Protein AF-A0A7S3I1I7-F1 (afdb_monomer_lite)

Sequence (153 aa):
MEVRGYPSLLFFPMEQGGERPQAYKFSGPRTMEGFEE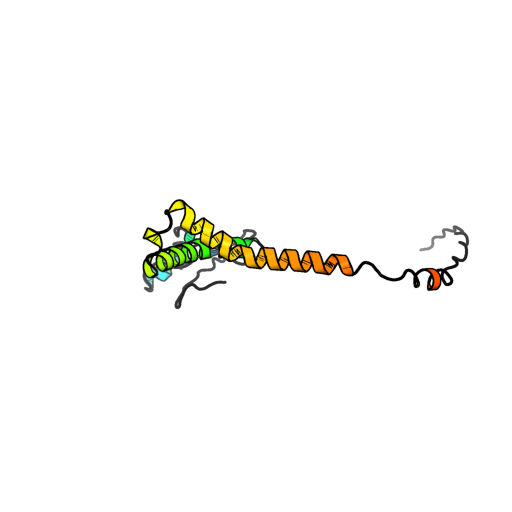FALNDGWKKVGEESQIPVGLQGVEAWARWFAMQKAGVLRDIDNAWRQYGLFNYIPAPYHYWLVLCISCAPFLLIVSLLCCLSDEEDDKPQYSQDAQQQQQRPRSPKKNSVRAEKLD

Structure (mmCIF, N/CA/C/O backbone):
data_AF-A0A7S3I1I7-F1
#
_entry.id   AF-A0A7S3I1I7-F1
#
loop_
_atom_site.group_PDB
_atom_site.id
_atom_site.type_symbol
_atom_site.label_atom_id
_atom_site.label_alt_id
_atom_site.label_comp_id
_atom_site.label_asym_id
_atom_site.label_entity_id
_atom_site.label_seq_id
_atom_site.pdbx_PDB_ins_code
_atom_site.Cartn_x
_atom_site.Cartn_y
_atom_site.Cartn_z
_atom_site.occupancy
_atom_site.B_iso_or_equiv
_atom_site.auth_seq_id
_atom_site.auth_comp_id
_atom_site.auth_asym_id
_atom_site.auth_atom_id
_atom_site.pdbx_PDB_model_num
ATOM 1 N N . MET A 1 1 ? -4.934 9.790 10.591 1.00 52.97 1 MET A N 1
ATOM 2 C CA . MET A 1 1 ? -6.284 9.225 10.802 1.00 52.97 1 MET A CA 1
ATOM 3 C C . MET A 1 1 ? -6.895 9.078 9.418 1.00 52.97 1 MET A C 1
ATOM 5 O O . MET A 1 1 ? -7.222 10.087 8.814 1.00 52.97 1 MET A O 1
ATOM 9 N N . GLU A 1 2 ? -6.869 7.879 8.835 1.00 52.25 2 GLU A N 1
ATOM 10 C CA . GLU A 1 2 ? -7.123 7.702 7.396 1.00 52.25 2 GLU A CA 1
ATOM 11 C C . GLU A 1 2 ? -8.470 7.000 7.162 1.00 52.25 2 GLU A C 1
ATOM 13 O O . GLU A 1 2 ? -8.690 5.875 7.611 1.00 52.25 2 GLU A O 1
ATOM 18 N N . VAL A 1 3 ? -9.395 7.695 6.493 1.00 56.75 3 VAL A N 1
ATOM 19 C CA . VAL A 1 3 ? -10.762 7.241 6.194 1.00 56.75 3 VAL A CA 1
ATOM 20 C C . VAL A 1 3 ? -10.799 6.670 4.772 1.00 56.75 3 VAL A C 1
ATOM 22 O O . VAL A 1 3 ? -10.709 7.409 3.799 1.00 56.75 3 VAL A O 1
ATOM 25 N N . ARG A 1 4 ? -10.947 5.344 4.632 1.00 60.28 4 ARG A N 1
ATOM 26 C CA . ARG A 1 4 ? -10.945 4.622 3.336 1.00 60.28 4 ARG A CA 1
ATOM 27 C C . ARG A 1 4 ? -12.282 4.683 2.580 1.00 60.28 4 ARG A C 1
ATOM 29 O O . ARG A 1 4 ? -12.759 3.669 2.074 1.00 60.28 4 ARG A O 1
ATOM 36 N N . GLY A 1 5 ? -12.897 5.859 2.532 1.00 60.50 5 GLY A N 1
ATOM 37 C CA . GLY A 1 5 ? -14.173 6.092 1.854 1.00 60.50 5 GLY A CA 1
ATOM 38 C C . GLY A 1 5 ? -15.265 6.595 2.791 1.00 60.50 5 GLY A C 1
ATOM 39 O O . GLY A 1 5 ? -15.300 6.272 3.982 1.00 60.50 5 GLY A O 1
ATOM 40 N N . TYR A 1 6 ? -16.158 7.409 2.237 1.00 63.34 6 TYR A N 1
ATOM 41 C CA . TYR A 1 6 ? -17.226 8.054 2.986 1.00 63.34 6 TYR A CA 1
ATOM 42 C C . TYR A 1 6 ? -18.569 7.347 2.753 1.00 63.34 6 TYR A C 1
ATOM 44 O O . TYR A 1 6 ? -18.868 6.973 1.620 1.00 63.34 6 TYR A O 1
ATOM 52 N N . PRO A 1 7 ? -19.399 7.179 3.797 1.00 75.50 7 PRO A N 1
ATOM 53 C CA . PRO A 1 7 ? -19.107 7.455 5.205 1.00 75.50 7 PRO A CA 1
ATOM 54 C C . PRO A 1 7 ? -18.347 6.288 5.869 1.00 75.50 7 PRO A C 1
ATOM 56 O O . PRO A 1 7 ? -18.663 5.117 5.639 1.00 75.50 7 PRO A O 1
ATOM 59 N N . SER A 1 8 ? -17.373 6.614 6.725 1.00 79.06 8 SER A N 1
ATOM 60 C CA . SER A 1 8 ? -16.695 5.666 7.622 1.00 79.06 8 SER A CA 1
ATOM 61 C C . SER A 1 8 ? 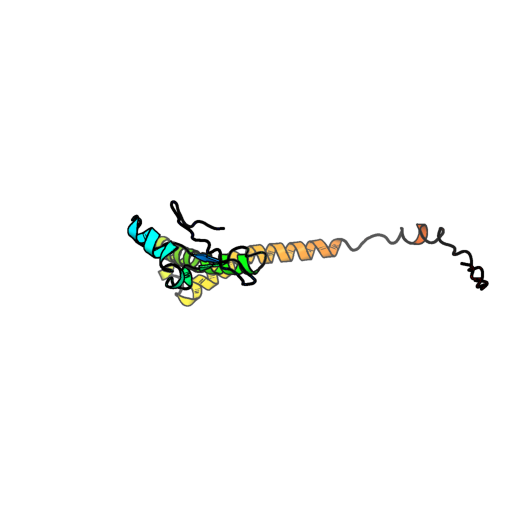-17.009 6.014 9.071 1.00 79.06 8 SER A C 1
ATOM 63 O O . SER A 1 8 ? -16.939 7.180 9.448 1.00 79.06 8 SER A O 1
ATOM 65 N N . LEU A 1 9 ? -17.322 4.998 9.874 1.00 82.94 9 LEU A N 1
ATOM 66 C CA . LEU A 1 9 ? -17.654 5.141 11.288 1.00 82.94 9 LEU A CA 1
ATOM 67 C C . LEU A 1 9 ? -16.552 4.497 12.128 1.00 82.94 9 LEU A C 1
ATOM 69 O O . LEU A 1 9 ? -16.184 3.340 11.902 1.00 82.94 9 LEU A O 1
ATOM 73 N N . LEU A 1 10 ? -16.006 5.278 13.055 1.00 84.38 10 LEU A N 1
ATOM 74 C CA . LEU A 1 10 ? -14.899 4.899 13.924 1.00 84.38 10 LEU A CA 1
ATOM 75 C C . LEU A 1 10 ? -15.338 5.061 15.377 1.00 84.38 10 LEU A C 1
ATOM 77 O O . LEU A 1 10 ? -15.933 6.079 15.727 1.00 84.38 10 LEU A O 1
ATOM 81 N N . PHE A 1 11 ? -15.019 4.074 16.205 1.00 83.44 11 PHE A N 1
ATOM 82 C CA . PHE A 1 11 ? -15.297 4.085 17.634 1.00 83.44 11 PHE A CA 1
ATOM 83 C C . PHE A 1 11 ? -14.004 4.225 18.438 1.00 83.44 11 PHE A C 1
ATOM 85 O O . PHE A 1 11 ? -13.011 3.548 18.158 1.00 83.44 11 PHE A O 1
ATOM 92 N N . PHE A 1 12 ? -14.043 5.113 19.431 1.00 84.06 12 PHE A N 1
ATOM 93 C CA . PHE A 1 12 ? -12.931 5.457 20.314 1.00 84.06 12 PHE A CA 1
ATOM 94 C C . PHE A 1 12 ? -13.346 5.121 21.749 1.00 84.06 12 PHE A C 1
ATOM 96 O O . PHE A 1 12 ? -14.052 5.920 22.368 1.00 84.06 12 PHE A O 1
ATOM 103 N N . PRO A 1 13 ? -12.985 3.939 22.273 1.00 77.88 13 PRO A N 1
ATOM 104 C CA . PRO A 1 13 ? -13.332 3.583 23.642 1.00 77.88 13 PRO A CA 1
ATOM 105 C C . PRO A 1 13 ? -12.584 4.474 24.641 1.00 77.88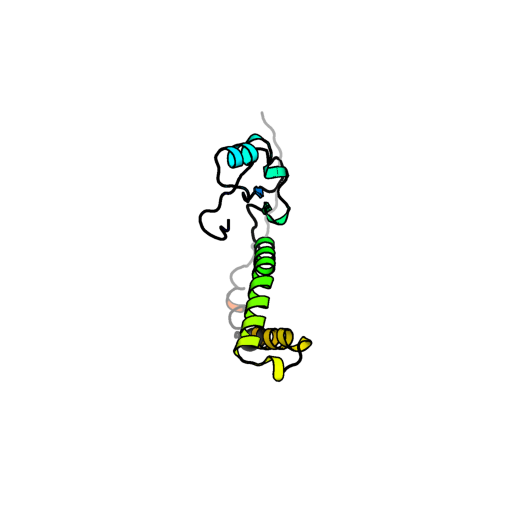 13 PRO A C 1
ATOM 107 O O . PRO A 1 13 ? -11.390 4.731 24.489 1.00 77.88 13 PRO A O 1
ATOM 110 N N . MET A 1 14 ? -13.287 4.912 25.689 1.00 67.88 14 MET A N 1
ATOM 111 C CA . MET A 1 14 ? -12.726 5.736 26.771 1.00 67.88 14 MET A CA 1
ATOM 112 C C . MET A 1 14 ? -11.758 4.950 27.675 1.00 67.88 14 MET A C 1
ATOM 114 O O . MET A 1 14 ? -10.878 5.542 28.289 1.00 67.88 14 MET A O 1
ATOM 118 N N . GLU A 1 15 ? -11.884 3.619 27.727 1.00 62.91 15 GLU A N 1
ATOM 119 C CA . GLU A 1 15 ? -11.099 2.709 28.583 1.00 62.91 15 GLU A CA 1
ATOM 120 C C . GLU A 1 15 ? -9.670 2.424 28.082 1.00 62.91 15 GLU A C 1
ATOM 122 O O . GLU A 1 15 ? -9.051 1.433 28.471 1.00 62.91 15 GLU A O 1
ATOM 127 N N . GLN A 1 16 ? -9.099 3.266 27.221 1.00 58.97 16 GLN A N 1
ATOM 128 C CA . GLN A 1 16 ? -7.699 3.119 26.820 1.00 58.97 16 GLN A CA 1
ATOM 129 C C . GLN A 1 16 ? -6.747 3.582 27.925 1.00 58.97 16 GLN A C 1
ATOM 131 O O . GLN A 1 16 ? -6.097 4.615 27.833 1.00 58.97 16 GLN A O 1
ATOM 136 N N . GLY A 1 17 ? -6.630 2.758 28.967 1.00 51.19 17 GLY A N 1
ATOM 137 C CA . GLY A 1 17 ? -5.567 2.806 29.973 1.00 51.19 17 GLY A CA 1
ATOM 138 C C . GLY A 1 17 ? -4.249 2.180 29.497 1.00 51.19 17 GLY A C 1
ATOM 139 O O . GLY A 1 17 ? -3.495 1.663 30.315 1.00 51.19 17 GLY A O 1
ATOM 140 N N . GLY A 1 18 ? -3.987 2.167 28.187 1.00 54.78 18 GLY A N 1
ATOM 141 C CA . GLY A 1 18 ? -2.759 1.641 27.584 1.00 54.78 18 GLY A CA 1
ATOM 142 C C . GLY A 1 18 ? -2.021 2.720 26.794 1.00 54.78 18 GLY A C 1
ATOM 143 O O . GLY A 1 18 ? -2.648 3.630 26.261 1.00 54.78 18 GLY A O 1
ATOM 144 N N . GLU A 1 19 ? -0.694 2.595 26.688 1.00 54.22 19 GLU A N 1
ATOM 145 C CA . GLU A 1 19 ? 0.248 3.580 26.112 1.00 54.22 19 GLU A CA 1
ATOM 146 C C . GLU A 1 19 ? -0.061 4.066 24.680 1.00 54.22 19 GLU A C 1
ATOM 148 O O . GLU A 1 19 ? 0.595 4.992 24.200 1.00 54.22 19 GLU A O 1
ATOM 153 N N . ARG A 1 20 ? -1.033 3.478 23.966 1.00 59.75 20 ARG A N 1
ATOM 154 C CA . ARG A 1 20 ? -1.391 3.878 22.598 1.00 59.75 20 ARG A CA 1
ATOM 155 C C . ARG A 1 20 ? -2.903 3.837 22.361 1.00 59.75 20 ARG A C 1
ATOM 157 O O . ARG A 1 20 ? -3.499 2.764 22.486 1.00 59.75 20 ARG A O 1
ATOM 164 N N . PRO A 1 21 ? -3.522 4.958 21.953 1.00 67.44 21 PRO A N 1
ATOM 165 C CA . PRO A 1 21 ? -4.926 4.952 21.601 1.00 67.44 21 PRO A CA 1
ATOM 166 C C . PRO A 1 21 ? -5.182 4.120 20.331 1.00 67.44 21 PRO A C 1
ATOM 168 O O . PRO A 1 21 ? -4.374 4.103 19.404 1.00 67.44 21 PRO A O 1
ATOM 171 N N . GLN A 1 22 ? -6.306 3.415 20.264 1.00 74.81 22 GLN A N 1
ATOM 172 C CA . GLN A 1 22 ? -6.740 2.581 19.134 1.00 74.81 22 GLN A CA 1
ATOM 173 C C . GLN A 1 22 ? -8.185 2.909 18.752 1.00 74.81 22 GLN A C 1
ATOM 175 O O . GLN A 1 22 ? -9.057 3.048 19.609 1.00 74.81 22 GLN A O 1
ATOM 180 N N . ALA A 1 23 ? -8.442 3.006 17.454 1.00 80.00 23 ALA A N 1
ATOM 181 C CA . ALA A 1 23 ? -9.771 3.211 16.904 1.00 80.00 23 ALA A CA 1
ATOM 182 C C . ALA A 1 23 ? -10.278 1.917 16.277 1.00 80.00 23 ALA A C 1
ATOM 184 O O . ALA A 1 23 ? -9.532 1.227 15.579 1.00 80.00 23 ALA A O 1
ATOM 185 N N . TYR A 1 24 ? -11.560 1.631 16.466 1.00 83.69 24 TYR A N 1
ATOM 186 C CA . TYR A 1 24 ? -12.210 0.450 15.911 1.00 83.69 24 TYR A CA 1
ATOM 187 C C . TYR A 1 24 ? -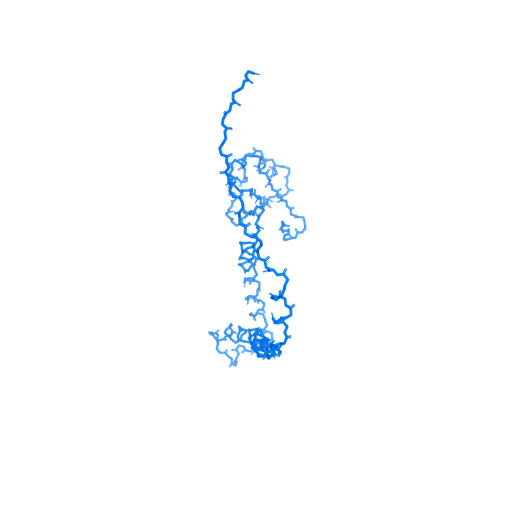13.145 0.873 14.785 1.00 83.69 24 TYR A C 1
ATOM 189 O O . TYR A 1 24 ? -14.028 1.712 14.977 1.00 83.69 24 TYR A O 1
ATOM 197 N N . LYS A 1 25 ? -12.951 0.316 13.590 1.00 84.19 25 LYS A N 1
ATOM 198 C CA . LYS A 1 25 ? -13.835 0.586 12.452 1.00 84.19 25 LYS A CA 1
ATOM 199 C C . LYS A 1 25 ? -15.115 -0.242 12.560 1.00 84.19 25 LYS A C 1
ATOM 201 O O . LYS A 1 25 ? -15.052 -1.459 12.704 1.00 84.19 25 LYS A O 1
ATOM 206 N N . PHE A 1 26 ? -16.270 0.404 12.409 1.00 84.25 26 PHE A N 1
ATOM 207 C CA . PHE A 1 26 ? -17.551 -0.295 12.323 1.00 84.25 26 PHE A CA 1
ATOM 208 C C . PHE A 1 26 ? -17.739 -0.933 10.938 1.00 84.25 26 PHE A C 1
ATOM 210 O O . PHE A 1 26 ? -17.664 -0.247 9.912 1.00 84.25 26 PHE A O 1
ATOM 217 N N . SER A 1 27 ? -18.002 -2.240 10.912 1.00 81.12 27 SER A N 1
ATOM 218 C CA . SER A 1 27 ? -18.244 -3.034 9.696 1.00 81.12 27 SER A CA 1
ATOM 219 C C . SER A 1 27 ? -19.632 -3.694 9.649 1.00 81.12 27 SER A C 1
ATOM 221 O O . SER A 1 27 ? -19.930 -4.397 8.686 1.00 81.12 27 SER A O 1
ATOM 223 N N . GLY A 1 28 ? -20.481 -3.462 10.656 1.00 82.75 28 GLY A N 1
ATOM 224 C CA . GLY A 1 28 ? -21.817 -4.053 10.768 1.00 82.75 28 GLY A CA 1
ATOM 225 C C . GLY A 1 28 ? -22.916 -3.342 9.955 1.00 82.75 28 GLY A C 1
ATOM 226 O O . GLY A 1 28 ? -22.653 -2.358 9.250 1.00 82.75 28 GLY A O 1
ATOM 227 N N . PRO A 1 29 ? -24.173 -3.821 10.052 1.00 84.75 29 PRO A N 1
ATOM 228 C CA . PRO A 1 29 ? -25.326 -3.174 9.432 1.00 84.75 29 PRO A CA 1
ATOM 229 C C . PRO A 1 29 ? -25.555 -1.783 10.035 1.00 84.75 29 PRO A C 1
ATOM 231 O O . PRO A 1 29 ? -25.627 -1.624 11.251 1.00 84.75 29 PRO A O 1
ATOM 234 N N . ARG A 1 30 ? -25.692 -0.762 9.179 1.00 85.50 30 ARG A N 1
ATOM 235 C CA . ARG A 1 30 ? -25.883 0.652 9.566 1.00 85.50 30 ARG A CA 1
ATOM 236 C C . ARG A 1 30 ? -27.317 0.915 10.039 1.00 85.50 30 ARG A C 1
ATOM 238 O O . ARG A 1 30 ? -28.074 1.634 9.394 1.00 85.50 30 ARG A O 1
ATOM 245 N N . THR A 1 31 ? -27.670 0.272 11.138 1.00 89.50 31 THR A N 1
ATOM 246 C CA . THR A 1 31 ? -28.975 0.288 11.811 1.00 89.50 31 THR A CA 1
ATOM 247 C C . THR A 1 31 ? -28.765 0.753 13.247 1.00 89.50 31 THR A C 1
ATOM 249 O O . THR A 1 31 ? -27.645 0.656 13.755 1.00 89.50 31 THR A O 1
ATOM 252 N N . MET A 1 32 ? -29.804 1.286 13.891 1.00 86.12 32 MET A N 1
ATOM 253 C CA . MET A 1 32 ? -29.696 1.788 15.265 1.00 86.12 32 MET A CA 1
ATOM 254 C C . MET A 1 32 ? -29.257 0.670 16.216 1.00 86.12 32 MET A C 1
ATOM 256 O O . MET A 1 32 ? -28.315 0.843 16.984 1.00 86.12 32 MET A O 1
ATOM 260 N N . GLU A 1 33 ? -29.844 -0.509 16.044 1.00 88.56 33 GLU A N 1
ATOM 261 C CA . GLU A 1 33 ? -29.550 -1.721 16.801 1.00 88.56 33 GLU A CA 1
ATOM 262 C C . GLU A 1 33 ? -28.094 -2.162 16.595 1.00 88.56 33 GLU A C 1
ATOM 264 O O . GLU A 1 33 ? -27.390 -2.485 17.550 1.00 88.56 33 GLU A O 1
ATOM 269 N N . GLY A 1 34 ? -27.601 -2.097 15.352 1.00 84.50 34 GLY A N 1
ATOM 270 C CA . GLY A 1 34 ? -26.209 -2.415 15.030 1.00 84.50 34 GLY A CA 1
ATOM 271 C C . GLY A 1 34 ? -25.202 -1.457 15.673 1.00 84.50 34 GLY A C 1
ATOM 272 O O . GLY A 1 34 ? -24.094 -1.871 16.016 1.00 84.50 34 GLY A O 1
ATOM 273 N N . PHE A 1 35 ? -25.569 -0.188 15.869 1.00 86.62 35 PHE A N 1
ATOM 274 C CA . PHE A 1 35 ? -24.720 0.775 16.573 1.00 86.62 35 PHE A CA 1
ATOM 275 C C . PHE A 1 35 ? -24.751 0.585 18.085 1.00 86.62 35 PHE A C 1
ATOM 277 O O . PHE A 1 35 ? -23.695 0.654 18.716 1.00 86.62 35 PHE A O 1
ATOM 284 N N . GLU A 1 36 ? -25.923 0.324 18.659 1.00 86.25 36 GLU A N 1
ATOM 285 C CA . GLU A 1 36 ? -26.068 0.037 20.088 1.00 86.25 36 GLU A CA 1
ATOM 286 C C . GLU A 1 36 ? -25.287 -1.218 20.474 1.00 86.25 36 GLU A C 1
ATOM 288 O O . GLU A 1 36 ? -24.497 -1.192 21.418 1.00 86.25 36 GLU A O 1
ATOM 293 N N . GLU A 1 37 ? -25.408 -2.291 19.693 1.00 86.81 37 GLU A N 1
ATOM 294 C CA . GLU A 1 37 ? -24.650 -3.515 19.944 1.00 86.81 37 GLU A CA 1
ATOM 295 C C . GLU A 1 37 ? -23.137 -3.281 19.839 1.00 86.81 37 GLU A C 1
ATOM 297 O O . GLU A 1 37 ? -22.348 -3.801 20.633 1.00 86.81 37 GLU A O 1
ATOM 302 N N . PHE A 1 38 ? -22.716 -2.450 18.888 1.00 86.31 38 PHE A N 1
ATOM 303 C CA . PHE A 1 38 ? -21.305 -2.166 18.691 1.00 86.31 38 PHE A CA 1
ATOM 304 C C . PHE A 1 38 ? -20.698 -1.293 19.786 1.00 86.31 38 PHE A C 1
ATOM 306 O O . PHE A 1 38 ? -19.613 -1.617 20.263 1.00 86.31 38 PHE A O 1
ATOM 313 N N . ALA A 1 39 ? -21.362 -0.196 20.158 1.00 85.62 39 ALA A N 1
ATOM 314 C CA . ALA A 1 39 ? -20.826 0.810 21.073 1.00 85.62 39 ALA A CA 1
ATOM 315 C C . ALA A 1 39 ? -21.132 0.514 22.548 1.00 85.62 39 ALA A C 1
ATOM 317 O O . ALA A 1 39 ? -20.284 0.779 23.397 1.00 85.62 39 ALA A O 1
ATOM 318 N N . LEU A 1 40 ? -22.321 -0.019 22.853 1.00 85.31 40 LEU A N 1
ATOM 319 C CA . LEU A 1 40 ? -22.796 -0.228 24.227 1.00 85.31 40 LEU A CA 1
ATOM 320 C C . LEU A 1 40 ? -22.596 -1.669 24.709 1.00 85.31 40 LEU A C 1
ATOM 322 O O . LEU A 1 40 ? -22.303 -1.870 25.882 1.00 85.31 40 LEU A O 1
ATOM 326 N N . ASN A 1 41 ? -22.696 -2.664 23.818 1.00 85.06 41 ASN A N 1
ATOM 327 C CA . ASN A 1 41 ? -22.565 -4.087 24.177 1.00 85.06 41 ASN A CA 1
ATOM 328 C C . ASN A 1 41 ? -21.176 -4.670 23.870 1.00 85.06 41 ASN A C 1
ATOM 330 O O . ASN A 1 41 ? -21.046 -5.865 23.592 1.00 85.06 41 ASN A O 1
ATOM 334 N N . ASP A 1 42 ? -20.131 -3.838 23.888 1.00 82.31 42 ASP A N 1
ATOM 335 C CA . ASP A 1 42 ? -18.747 -4.262 23.640 1.00 82.31 42 ASP A CA 1
ATOM 336 C C . ASP A 1 42 ? -18.514 -4.967 22.285 1.00 82.31 42 ASP A C 1
ATOM 338 O O . ASP A 1 42 ? -17.527 -5.688 22.103 1.00 82.31 42 ASP A O 1
ATOM 342 N N . GLY A 1 43 ? -19.381 -4.751 21.288 1.00 76.94 43 GLY A N 1
ATOM 343 C CA . GLY A 1 43 ? -19.228 -5.349 19.958 1.00 76.94 43 GLY A CA 1
ATOM 344 C C . GLY A 1 43 ? -17.908 -4.972 19.273 1.00 76.94 43 GLY A C 1
ATOM 345 O O . GLY A 1 43 ? -17.359 -5.768 18.510 1.00 76.94 43 GLY A O 1
ATOM 346 N N . TRP A 1 44 ? -17.331 -3.816 19.618 1.00 77.12 44 TRP A N 1
ATOM 347 C CA . TRP A 1 44 ? -16.006 -3.379 19.170 1.00 77.12 44 TRP A CA 1
ATOM 348 C C . TRP A 1 44 ? -14.852 -4.312 19.602 1.00 77.12 44 TRP A C 1
ATOM 350 O O . TRP A 1 44 ? -13.840 -4.378 18.903 1.00 77.12 44 TRP A O 1
ATOM 360 N N . LYS A 1 45 ? -14.999 -5.093 20.685 1.00 78.50 45 LYS A N 1
ATOM 361 C CA . LYS A 1 45 ? -13.992 -6.085 21.130 1.00 78.50 45 LYS A CA 1
ATOM 362 C C . LYS A 1 45 ? -13.956 -7.332 20.242 1.00 78.50 45 LYS A C 1
ATOM 364 O O . LYS A 1 45 ? -12.955 -8.040 20.213 1.00 78.50 45 LYS A O 1
ATOM 369 N N . LYS A 1 46 ? -15.047 -7.615 19.523 1.00 76.19 46 LYS A N 1
ATOM 370 C CA . LYS A 1 46 ? -15.184 -8.794 18.647 1.00 76.19 46 LYS A CA 1
ATOM 371 C C . LYS A 1 46 ? -14.653 -8.554 17.234 1.00 76.19 46 LYS A C 1
ATOM 373 O O . LYS A 1 46 ? -14.640 -9.472 16.417 1.00 76.19 46 LYS A O 1
ATOM 378 N N . VAL A 1 47 ? -14.260 -7.323 16.914 1.00 73.00 47 VAL A N 1
ATOM 379 C CA . VAL A 1 47 ? -13.834 -6.959 15.563 1.00 73.00 47 VAL A CA 1
ATOM 380 C C . VAL A 1 47 ? -12.401 -7.435 15.346 1.00 73.00 47 VAL A C 1
ATOM 382 O O . VAL A 1 47 ? -11.527 -7.193 16.177 1.00 73.00 47 VAL A O 1
ATOM 385 N N . GLY A 1 48 ? -12.166 -8.117 14.222 1.00 69.12 48 GLY A N 1
ATOM 386 C CA . GLY A 1 48 ? -10.853 -8.658 13.878 1.00 69.12 48 GLY A CA 1
ATOM 387 C C . GLY A 1 48 ? -9.757 -7.590 13.843 1.00 69.12 48 GLY A C 1
ATOM 388 O O . GLY A 1 48 ? -10.022 -6.411 13.595 1.00 69.12 48 GLY A O 1
ATOM 389 N N . GLU A 1 49 ? -8.517 -8.031 14.050 1.00 65.50 49 GLU A N 1
ATOM 390 C CA . GLU A 1 49 ? -7.305 -7.202 14.149 1.00 65.50 49 GLU A CA 1
ATOM 391 C C . GLU A 1 49 ? -7.133 -6.234 12.959 1.00 65.50 49 GLU A C 1
ATOM 393 O O . GLU A 1 49 ? -6.644 -5.117 13.108 1.00 65.50 49 GLU A O 1
ATOM 398 N N . GLU A 1 50 ? -7.657 -6.592 11.783 1.00 63.69 50 GLU A N 1
ATOM 399 C CA . GLU A 1 50 ? -7.646 -5.742 10.585 1.00 63.69 50 GLU A CA 1
ATOM 400 C C . GLU A 1 50 ? -8.476 -4.451 10.706 1.00 63.69 50 GLU A C 1
ATOM 402 O O . GLU A 1 50 ? -8.220 -3.468 10.005 1.00 63.69 50 GLU A O 1
ATOM 407 N N . SER A 1 51 ? -9.477 -4.435 11.589 1.00 67.56 51 SER A N 1
ATOM 408 C CA . SER A 1 51 ? -10.349 -3.273 11.821 1.00 67.56 51 SER A CA 1
ATOM 409 C C . SER A 1 51 ? -9.840 -2.355 12.929 1.00 67.56 51 SER A C 1
ATOM 411 O O . SER A 1 51 ? -10.442 -1.305 13.176 1.00 67.56 51 SER A O 1
ATOM 413 N N . GLN A 1 52 ? -8.734 -2.735 13.573 1.00 71.62 52 GLN A N 1
ATOM 414 C CA . GLN A 1 52 ? -8.041 -1.920 14.557 1.00 71.62 52 GLN A CA 1
ATOM 415 C C . GLN A 1 52 ? -7.104 -0.954 13.831 1.00 71.62 52 GLN A C 1
ATOM 417 O O . GLN A 1 52 ? -6.216 -1.331 13.054 1.00 71.62 52 GLN A O 1
ATOM 422 N N . ILE A 1 53 ? -7.326 0.334 14.060 1.00 70.12 53 ILE A N 1
ATOM 423 C CA . ILE A 1 53 ? -6.528 1.419 13.505 1.00 70.12 53 ILE A CA 1
ATOM 424 C C . ILE A 1 53 ? -5.778 2.046 14.679 1.00 70.12 53 ILE A C 1
ATOM 426 O O . ILE A 1 53 ? -6.401 2.739 15.486 1.00 70.12 53 ILE A O 1
ATOM 430 N N . PRO A 1 54 ? -4.457 1.826 14.798 1.00 66.38 54 PRO A N 1
ATOM 431 C CA . PRO A 1 54 ? -3.679 2.479 15.836 1.00 66.38 54 PRO A CA 1
ATOM 432 C C . PRO A 1 54 ? -3.760 3.994 15.634 1.00 66.38 54 PRO A C 1
ATOM 434 O O . PRO A 1 54 ? -3.577 4.504 14.522 1.00 66.38 54 PRO A O 1
ATOM 437 N N . VAL A 1 55 ? -4.083 4.717 16.698 1.00 66.19 55 VAL A N 1
ATOM 438 C CA . VAL A 1 55 ? -4.190 6.175 16.708 1.00 66.19 55 VAL A CA 1
ATOM 439 C C . VAL A 1 55 ? -2.842 6.728 17.166 1.00 66.19 55 VAL A C 1
ATOM 441 O O . VAL A 1 55 ? -2.218 6.199 18.078 1.00 66.19 55 VAL A O 1
ATOM 444 N N . GLY A 1 56 ? -2.358 7.779 16.504 1.00 61.00 56 GLY A N 1
ATOM 445 C CA . GLY A 1 56 ? -1.085 8.408 16.871 1.00 61.00 56 GLY A CA 1
ATOM 446 C C . GLY A 1 56 ? 0.175 7.716 16.342 1.00 61.00 56 GLY A C 1
ATOM 447 O O . GLY A 1 56 ? 1.253 7.979 16.861 1.00 61.00 56 GLY A O 1
ATOM 448 N N . LEU A 1 57 ? 0.080 6.877 15.301 1.00 62.59 57 LEU A N 1
ATOM 449 C CA . LEU A 1 57 ? 1.264 6.406 14.568 1.00 62.59 57 LEU A CA 1
ATOM 450 C C . LEU A 1 57 ? 2.061 7.618 14.053 1.00 62.59 57 LEU A C 1
ATOM 452 O O . LEU A 1 57 ? 1.581 8.353 13.187 1.00 62.59 57 LEU A O 1
ATOM 456 N N . GLN A 1 58 ? 3.267 7.823 14.581 1.00 64.81 58 GLN A N 1
ATOM 457 C CA . GLN A 1 58 ? 4.211 8.847 14.133 1.00 64.81 58 GLN A CA 1
ATOM 458 C C . GLN A 1 58 ? 5.482 8.184 13.588 1.00 64.81 58 GLN A C 1
ATOM 460 O O . GLN A 1 58 ? 5.884 7.109 14.031 1.00 64.81 58 GLN A O 1
ATOM 465 N N . GLY A 1 59 ? 6.118 8.824 12.606 1.00 70.06 59 GLY A N 1
ATOM 466 C CA . GLY A 1 59 ? 7.397 8.369 12.057 1.00 70.06 59 GLY A CA 1
ATOM 467 C C . GLY A 1 59 ? 7.312 7.059 11.263 1.00 70.06 59 GLY A C 1
ATOM 468 O O . GLY A 1 59 ? 6.423 6.871 10.432 1.00 70.06 59 GLY A O 1
ATOM 469 N N . VAL A 1 60 ? 8.278 6.165 11.489 1.00 72.31 60 VAL A N 1
ATOM 470 C CA . VAL A 1 60 ? 8.532 4.972 10.656 1.00 72.31 60 VAL A CA 1
ATOM 471 C C . VAL A 1 60 ? 7.401 3.943 10.725 1.00 72.31 60 VAL A C 1
ATOM 473 O O . VAL A 1 60 ? 7.106 3.294 9.726 1.00 72.31 60 VAL A O 1
ATOM 476 N N . GLU A 1 61 ? 6.709 3.824 11.859 1.00 71.31 61 GLU A N 1
ATOM 477 C CA . GLU A 1 61 ? 5.589 2.882 12.006 1.00 71.31 61 GLU A CA 1
ATOM 478 C C . GLU A 1 61 ? 4.388 3.267 11.120 1.00 71.31 61 GLU A C 1
ATOM 480 O O . GLU A 1 61 ? 3.740 2.401 10.525 1.00 71.31 61 GLU A O 1
ATOM 485 N N . ALA A 1 62 ? 4.117 4.571 10.972 1.00 73.38 62 ALA A N 1
ATOM 486 C CA . ALA A 1 62 ? 3.084 5.074 10.065 1.00 73.38 62 ALA A CA 1
ATOM 487 C C . ALA A 1 62 ? 3.426 4.740 8.606 1.00 73.38 62 ALA A C 1
ATOM 489 O O . ALA A 1 62 ? 2.574 4.267 7.852 1.00 73.38 62 ALA A O 1
ATOM 490 N N . TRP A 1 63 ? 4.696 4.928 8.240 1.00 72.25 63 TRP A N 1
ATOM 491 C CA . TRP A 1 63 ? 5.224 4.596 6.919 1.00 72.25 63 TRP A CA 1
ATOM 492 C C . TRP A 1 63 ? 5.166 3.096 6.628 1.00 72.25 63 TRP A C 1
ATOM 494 O O . TRP A 1 63 ? 4.699 2.702 5.562 1.00 72.25 63 TRP A O 1
ATOM 504 N N . ALA A 1 64 ? 5.571 2.247 7.573 1.00 76.94 64 ALA A N 1
ATOM 505 C CA . ALA A 1 64 ? 5.506 0.795 7.422 1.00 76.94 64 ALA A CA 1
ATOM 506 C C . ALA A 1 64 ? 4.065 0.313 7.201 1.00 76.94 64 ALA A C 1
ATOM 508 O O . ALA A 1 64 ? 3.810 -0.499 6.308 1.00 76.94 64 ALA A O 1
ATOM 509 N N . ARG A 1 65 ? 3.100 0.858 7.955 1.00 72.69 65 ARG A N 1
ATOM 510 C CA . ARG A 1 65 ? 1.677 0.539 7.772 1.00 72.69 65 ARG A CA 1
ATOM 511 C C . ARG A 1 65 ? 1.152 1.044 6.428 1.00 72.69 65 ARG A C 1
ATOM 513 O O . ARG A 1 65 ? 0.440 0.305 5.753 1.00 72.69 65 ARG A O 1
ATOM 520 N N . TRP A 1 66 ? 1.532 2.252 6.012 1.00 73.62 66 TRP A N 1
ATOM 521 C CA . TRP A 1 66 ? 1.192 2.776 4.688 1.00 73.62 66 TRP A CA 1
ATOM 522 C C . TRP A 1 66 ? 1.739 1.875 3.573 1.00 73.62 66 TRP A C 1
ATOM 524 O O . TRP A 1 66 ? 0.981 1.467 2.698 1.00 73.62 66 TRP A O 1
ATOM 534 N N . PHE A 1 67 ? 3.004 1.451 3.646 1.00 77.50 67 PHE A N 1
ATOM 535 C CA . PHE A 1 67 ? 3.588 0.524 2.671 1.00 77.50 67 PHE A CA 1
ATOM 536 C C . PHE A 1 67 ? 2.899 -0.841 2.664 1.00 77.50 67 PHE A C 1
ATOM 538 O O . PHE A 1 67 ? 2.599 -1.365 1.591 1.00 77.50 67 PHE A O 1
ATOM 545 N N . ALA A 1 68 ? 2.606 -1.408 3.837 1.00 76.62 68 ALA A N 1
ATOM 546 C CA . ALA A 1 68 ? 1.880 -2.673 3.940 1.00 76.62 68 ALA A CA 1
ATOM 547 C C . ALA A 1 68 ? 0.503 -2.585 3.263 1.00 76.62 68 ALA A C 1
ATOM 549 O O . ALA A 1 68 ? 0.081 -3.504 2.562 1.00 76.62 68 ALA A O 1
ATOM 550 N N . MET A 1 69 ? -0.165 -1.443 3.420 1.00 72.38 69 MET A N 1
ATOM 551 C CA . MET A 1 69 ? -1.448 -1.153 2.795 1.00 72.38 69 MET A CA 1
ATOM 552 C C . MET A 1 69 ? -1.345 -0.931 1.281 1.00 72.38 69 MET A C 1
ATOM 554 O O . MET A 1 69 ? -2.195 -1.423 0.540 1.00 72.38 69 MET A O 1
ATOM 558 N N . GLN A 1 70 ? -0.322 -0.214 0.820 1.00 79.12 70 GLN A N 1
ATOM 559 C CA . GLN A 1 70 ? -0.115 0.081 -0.598 1.00 79.12 70 GLN A CA 1
ATOM 560 C C . GLN A 1 70 ? 0.349 -1.140 -1.390 1.00 79.12 70 GLN A C 1
ATOM 562 O O . GLN A 1 70 ? -0.017 -1.280 -2.553 1.00 79.12 70 GLN A O 1
ATOM 567 N N . L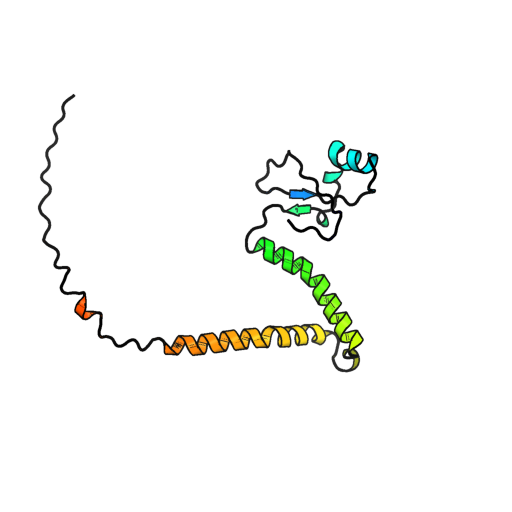YS A 1 71 ? 1.091 -2.064 -0.765 1.00 81.25 71 LYS A N 1
ATOM 568 C CA . LYS A 1 71 ? 1.637 -3.260 -1.423 1.00 81.25 71 LYS A CA 1
ATOM 569 C C . LYS A 1 71 ? 0.576 -4.035 -2.208 1.00 81.25 71 LYS A C 1
ATOM 571 O O . LYS A 1 71 ? 0.817 -4.398 -3.353 1.00 81.25 71 LYS A O 1
ATOM 576 N N . ALA A 1 72 ? -0.595 -4.273 -1.615 1.00 78.00 72 ALA A N 1
ATOM 577 C CA . ALA A 1 72 ? -1.664 -5.020 -2.279 1.00 78.00 72 ALA A CA 1
ATOM 578 C C . ALA A 1 72 ? -2.252 -4.264 -3.486 1.00 78.00 72 ALA A C 1
ATOM 580 O O . ALA A 1 72 ? -2.554 -4.880 -4.505 1.00 78.00 72 ALA A O 1
ATOM 581 N N . GLY A 1 73 ? -2.384 -2.937 -3.384 1.00 81.81 73 GLY A N 1
ATOM 582 C CA . GLY A 1 73 ? -2.842 -2.092 -4.489 1.00 81.81 73 GLY A CA 1
ATOM 583 C C . GLY A 1 73 ? -1.837 -2.079 -5.637 1.00 81.81 73 GLY A C 1
ATOM 584 O O . GLY A 1 73 ? -2.188 -2.412 -6.763 1.00 81.81 73 GLY A O 1
ATOM 585 N N . VAL A 1 74 ? -0.570 -1.815 -5.318 1.00 84.38 74 VAL A N 1
ATOM 586 C CA . VAL A 1 74 ? 0.524 -1.750 -6.292 1.00 84.38 74 VAL A CA 1
ATOM 587 C C . VAL A 1 74 ? 0.707 -3.080 -7.023 1.00 84.38 74 VAL A C 1
ATOM 589 O O . VAL A 1 74 ? 0.814 -3.080 -8.243 1.00 84.38 74 VAL A O 1
ATOM 592 N N . LEU A 1 75 ? 0.692 -4.219 -6.320 1.00 84.81 75 LEU A N 1
ATOM 593 C CA . LEU A 1 75 ? 0.796 -5.533 -6.970 1.00 84.81 75 LEU A CA 1
ATOM 594 C C . LEU A 1 75 ? -0.358 -5.776 -7.950 1.00 84.81 75 LEU A C 1
ATOM 596 O O . LEU A 1 75 ? -0.125 -6.205 -9.076 1.00 84.81 75 LEU A O 1
ATOM 600 N N . ARG A 1 76 ? -1.590 -5.434 -7.556 1.00 86.00 76 ARG A N 1
ATOM 601 C CA . ARG A 1 76 ? -2.761 -5.567 -8.428 1.00 86.00 76 ARG A CA 1
ATOM 602 C C . ARG A 1 76 ? -2.673 -4.656 -9.653 1.00 86.00 76 ARG A C 1
ATOM 604 O O . ARG A 1 76 ? -3.061 -5.062 -10.745 1.00 86.00 76 ARG A O 1
ATOM 611 N N . ASP A 1 77 ? -2.186 -3.434 -9.480 1.00 86.69 77 ASP A N 1
ATOM 612 C CA . ASP A 1 77 ? -2.050 -2.473 -10.574 1.00 86.69 77 ASP A CA 1
ATOM 613 C C . ASP A 1 77 ? -0.944 -2.893 -11.548 1.00 86.69 77 ASP A C 1
ATOM 615 O O . ASP A 1 77 ? -1.128 -2.797 -12.762 1.00 86.69 77 ASP A O 1
ATOM 619 N N . ILE A 1 78 ? 0.154 -3.449 -11.028 1.00 86.50 78 ILE A N 1
ATOM 620 C CA . ILE A 1 78 ? 1.206 -4.086 -11.824 1.00 86.50 78 ILE A CA 1
ATOM 621 C C . ILE A 1 78 ? 0.603 -5.222 -12.657 1.00 86.50 78 ILE A C 1
ATOM 623 O O . ILE A 1 78 ? 0.728 -5.203 -13.881 1.00 86.50 78 ILE A O 1
ATOM 627 N N . ASP A 1 79 ? -0.104 -6.168 -12.037 1.00 87.88 79 ASP A N 1
ATOM 628 C CA . ASP A 1 79 ? -0.719 -7.304 -12.742 1.00 87.88 79 ASP A CA 1
ATOM 629 C C . ASP A 1 79 ? -1.712 -6.850 -13.823 1.00 87.88 79 ASP A C 1
ATOM 631 O O . ASP A 1 79 ? -1.741 -7.393 -14.934 1.00 87.88 79 ASP A O 1
ATOM 635 N N . ASN A 1 80 ? -2.506 -5.819 -13.520 1.00 87.50 80 ASN A N 1
ATOM 636 C CA . ASN A 1 80 ? -3.419 -5.204 -14.478 1.00 87.50 80 ASN A CA 1
ATOM 637 C C . ASN A 1 80 ? -2.667 -4.582 -15.660 1.00 87.50 80 ASN A C 1
ATOM 639 O O . ASN A 1 80 ? -3.088 -4.775 -16.802 1.00 87.50 80 ASN A O 1
ATOM 643 N N . ALA A 1 81 ? -1.554 -3.888 -15.416 1.00 87.12 81 ALA A N 1
ATOM 644 C CA . ALA A 1 81 ? -0.721 -3.328 -16.474 1.00 87.12 81 ALA A CA 1
ATOM 645 C C . ALA A 1 81 ? -0.122 -4.437 -17.355 1.00 87.12 81 ALA A C 1
ATOM 647 O O . ALA A 1 81 ? -0.282 -4.400 -18.576 1.00 87.12 81 ALA A O 1
ATOM 648 N N . TRP A 1 82 ? 0.474 -5.480 -16.765 1.00 89.25 82 TRP A N 1
ATOM 649 C CA . TRP A 1 82 ? 0.994 -6.628 -17.524 1.00 89.25 82 TRP A CA 1
ATOM 650 C C . TRP A 1 82 ? -0.083 -7.266 -18.409 1.00 89.25 82 TRP A C 1
ATOM 652 O O . TRP A 1 82 ? 0.200 -7.654 -19.548 1.00 89.25 82 TRP A O 1
ATOM 662 N N . ARG A 1 83 ? -1.328 -7.334 -17.913 1.00 88.00 83 ARG A N 1
ATOM 663 C CA . ARG A 1 83 ? -2.469 -7.890 -18.653 1.00 88.00 83 ARG A CA 1
ATOM 664 C C . ARG A 1 83 ? -2.883 -6.979 -19.803 1.00 88.00 83 ARG A C 1
ATOM 666 O O . ARG A 1 83 ? -3.086 -7.474 -20.906 1.00 88.00 83 ARG A O 1
ATOM 673 N N . GLN A 1 84 ? -2.998 -5.676 -19.556 1.00 91.81 84 GLN A N 1
ATOM 674 C CA . GLN A 1 84 ? -3.405 -4.696 -20.566 1.00 91.81 84 GLN A CA 1
ATOM 675 C C . GLN A 1 84 ? -2.407 -4.603 -21.722 1.00 91.81 84 GLN A C 1
ATOM 677 O O . GLN A 1 84 ? -2.820 -4.528 -22.875 1.00 91.81 84 GLN A O 1
ATOM 682 N N . TYR A 1 85 ? -1.107 -4.664 -21.430 1.00 87.31 85 TYR A N 1
ATOM 683 C CA . TYR A 1 85 ? -0.059 -4.573 -22.448 1.00 87.31 85 TYR A CA 1
ATOM 684 C C . TYR A 1 85 ? 0.315 -5.927 -23.080 1.00 87.31 85 TYR A C 1
ATOM 686 O O . TYR A 1 85 ? 1.197 -5.977 -23.933 1.00 87.31 85 TYR A O 1
ATOM 694 N N . GLY A 1 86 ? -0.316 -7.037 -22.672 1.00 86.88 86 GLY A N 1
ATOM 695 C CA . GLY A 1 86 ? -0.014 -8.375 -23.204 1.00 86.88 86 GLY A CA 1
ATOM 696 C C . GLY A 1 86 ? 1.412 -8.863 -22.905 1.00 86.88 86 GLY A C 1
ATOM 697 O O . GLY A 1 86 ? 1.911 -9.787 -23.548 1.00 86.88 86 GLY A O 1
ATOM 698 N N . LEU A 1 87 ? 2.076 -8.253 -21.922 1.00 83.38 87 LEU A N 1
ATOM 699 C CA . LEU A 1 87 ? 3.490 -8.469 -21.621 1.00 83.38 87 LEU A CA 1
ATOM 700 C C . LEU A 1 87 ? 3.766 -9.837 -20.966 1.00 83.38 87 LEU A C 1
ATOM 702 O O . LEU A 1 87 ? 4.903 -10.311 -20.978 1.00 83.38 87 LEU A O 1
ATOM 706 N N . PHE A 1 88 ? 2.722 -10.508 -20.463 1.00 82.38 88 PHE A N 1
ATOM 707 C CA . PHE A 1 88 ? 2.781 -11.881 -19.944 1.00 82.38 88 PHE A CA 1
ATOM 708 C C . PHE A 1 88 ? 3.346 -12.896 -20.950 1.00 82.38 88 PHE A C 1
ATOM 710 O O . PHE A 1 88 ? 3.910 -13.904 -20.537 1.00 82.38 88 PHE A O 1
ATOM 717 N N . ASN A 1 89 ? 3.222 -12.633 -22.255 1.00 83.62 89 ASN A N 1
ATOM 718 C CA . ASN A 1 89 ? 3.714 -13.535 -23.299 1.00 83.62 89 ASN A CA 1
ATOM 719 C C . ASN A 1 89 ? 5.227 -13.429 -23.536 1.00 83.62 89 ASN A C 1
ATOM 721 O O . ASN A 1 89 ? 5.817 -14.332 -24.121 1.00 83.62 89 ASN A O 1
ATOM 725 N N . TYR A 1 90 ? 5.851 -12.329 -23.109 1.00 85.94 90 TYR A N 1
ATOM 726 C CA . TYR A 1 90 ? 7.250 -12.026 -23.418 1.00 85.94 90 TYR A CA 1
ATOM 727 C C . TYR A 1 90 ? 8.177 -12.242 -22.227 1.00 85.94 90 TYR A C 1
ATOM 729 O O . TYR A 1 90 ? 9.353 -12.550 -22.406 1.00 85.94 90 TYR A O 1
ATOM 737 N N . ILE A 1 91 ? 7.661 -12.069 -21.010 1.00 84.81 91 ILE A N 1
ATOM 738 C CA . ILE A 1 91 ? 8.453 -12.134 -19.785 1.00 84.81 91 ILE A CA 1
ATOM 739 C C . ILE A 1 91 ? 7.847 -13.207 -18.872 1.00 84.81 91 ILE A C 1
ATOM 741 O O . ILE A 1 91 ? 6.637 -13.180 -18.645 1.00 84.81 91 ILE A O 1
ATOM 745 N N . PRO A 1 92 ? 8.642 -14.141 -18.321 1.00 85.44 92 PRO A N 1
ATOM 746 C CA . PRO A 1 92 ? 8.131 -15.144 -17.393 1.00 85.44 92 PRO A CA 1
ATOM 747 C C . PRO A 1 92 ? 7.650 -14.519 -16.075 1.00 85.44 92 PRO A C 1
ATOM 749 O O . PRO A 1 92 ? 8.287 -13.609 -15.544 1.00 85.44 92 PRO A O 1
ATOM 752 N N . ALA A 1 93 ? 6.582 -15.085 -15.502 1.00 81.94 93 ALA A N 1
ATOM 753 C CA . ALA A 1 93 ? 5.962 -14.661 -14.239 1.00 81.94 93 ALA A CA 1
ATOM 754 C C . ALA A 1 93 ? 6.924 -14.300 -13.083 1.00 81.94 93 ALA A C 1
ATOM 756 O O . ALA A 1 93 ? 6.715 -13.260 -12.456 1.00 81.94 93 ALA A O 1
ATOM 757 N N . PRO A 1 94 ? 7.993 -15.071 -12.781 1.00 85.25 94 PRO A N 1
ATOM 758 C CA . PRO A 1 94 ? 8.882 -14.723 -11.668 1.00 85.25 94 PRO A CA 1
ATOM 759 C C . PRO A 1 94 ? 9.638 -13.397 -11.860 1.00 85.25 94 PRO A C 1
ATOM 761 O O . PRO A 1 94 ? 10.092 -12.818 -10.875 1.00 85.25 94 PRO A O 1
ATOM 764 N N . TYR A 1 95 ? 9.770 -12.894 -13.092 1.00 88.44 95 TYR A N 1
ATOM 765 C CA . TYR A 1 95 ? 10.569 -11.701 -13.393 1.00 88.44 95 TYR A CA 1
ATOM 766 C C . TYR A 1 95 ? 9.757 -10.406 -13.491 1.00 88.44 95 TYR A C 1
ATOM 768 O O . TYR A 1 95 ? 10.354 -9.330 -13.529 1.00 88.44 95 TYR A O 1
ATOM 776 N N . HIS A 1 96 ? 8.421 -10.469 -13.504 1.00 87.25 96 HIS A N 1
ATOM 777 C CA . HIS A 1 96 ? 7.567 -9.280 -13.656 1.00 87.25 96 HIS A CA 1
ATOM 778 C C . HIS A 1 96 ? 7.824 -8.241 -12.571 1.00 87.25 96 HIS A C 1
ATOM 780 O O . HIS A 1 96 ? 8.137 -7.088 -12.865 1.00 87.25 96 HIS A O 1
ATOM 786 N N . TYR A 1 97 ? 7.763 -8.661 -11.309 1.00 86.62 97 TYR A N 1
ATOM 787 C CA . TYR A 1 97 ? 7.955 -7.756 -10.177 1.00 86.62 97 TYR A CA 1
ATOM 788 C C . TYR A 1 97 ? 9.405 -7.289 -10.045 1.00 86.62 97 TYR A C 1
ATOM 790 O O . TYR A 1 97 ? 9.643 -6.162 -9.619 1.00 86.62 97 TYR A O 1
ATOM 798 N N . TRP A 1 98 ? 10.370 -8.121 -10.451 1.00 88.94 98 TRP A N 1
ATOM 799 C CA . TRP A 1 98 ? 11.784 -7.752 -10.431 1.00 88.94 98 TRP A CA 1
ATOM 800 C C . TRP A 1 98 ? 12.090 -6.650 -11.449 1.00 88.94 98 TRP A C 1
ATOM 802 O O . TRP A 1 98 ? 12.734 -5.664 -11.107 1.00 88.94 98 TRP A O 1
ATOM 812 N N . LEU A 1 99 ? 11.555 -6.757 -12.669 1.00 88.81 99 LEU A N 1
ATOM 813 C CA . LEU A 1 99 ? 11.707 -5.718 -13.690 1.00 88.81 99 LEU A CA 1
ATOM 814 C C . LEU A 1 99 ? 11.084 -4.390 -13.264 1.00 88.81 99 LEU A C 1
ATOM 816 O O . LEU A 1 99 ? 11.724 -3.349 -13.405 1.00 88.81 99 LEU A O 1
ATOM 820 N N . VAL A 1 100 ? 9.867 -4.419 -12.713 1.00 88.62 100 VAL A N 1
ATOM 821 C CA . VAL A 1 100 ? 9.214 -3.201 -12.208 1.00 88.62 100 VAL A CA 1
ATOM 822 C C . VAL A 1 100 ? 10.044 -2.574 -11.090 1.00 88.62 100 VAL A C 1
ATOM 824 O O . VAL A 1 100 ? 10.273 -1.365 -11.111 1.00 88.62 100 VAL A O 1
ATOM 827 N N . LEU A 1 101 ? 10.556 -3.385 -10.159 1.00 88.62 101 LEU A N 1
ATOM 828 C CA . LEU A 1 101 ? 11.433 -2.910 -9.092 1.00 88.62 101 LEU A CA 1
ATOM 829 C C . LEU A 1 101 ? 12.682 -2.234 -9.668 1.00 88.62 101 LEU A C 1
ATOM 831 O O . LEU A 1 101 ? 12.947 -1.082 -9.336 1.00 88.62 101 LEU A O 1
ATOM 835 N N . CYS A 1 102 ? 13.400 -2.890 -10.582 1.00 89.31 102 CYS A N 1
ATOM 836 C CA . CYS A 1 102 ? 14.598 -2.332 -11.212 1.00 89.31 102 CYS A CA 1
ATOM 837 C C . CYS A 1 102 ? 14.321 -1.011 -11.935 1.00 89.31 102 CYS A C 1
ATOM 839 O O . CYS A 1 102 ? 15.048 -0.045 -11.716 1.00 89.31 102 CYS A O 1
ATOM 841 N N . ILE A 1 103 ? 13.261 -0.939 -12.745 1.00 89.69 103 ILE A N 1
ATOM 842 C CA . ILE A 1 103 ? 12.892 0.284 -13.474 1.00 89.69 103 ILE A CA 1
ATOM 843 C C . ILE A 1 103 ? 12.518 1.403 -12.495 1.00 89.69 103 ILE A C 1
ATOM 845 O O . ILE A 1 103 ? 12.913 2.549 -12.695 1.00 89.69 103 ILE A O 1
ATOM 849 N N . SER A 1 104 ? 11.799 1.078 -11.417 1.00 89.38 104 SER A N 1
ATOM 850 C CA . SER A 1 104 ? 11.395 2.064 -10.411 1.00 89.38 104 SER A CA 1
ATOM 851 C C . SER A 1 104 ? 12.559 2.561 -9.547 1.00 89.38 104 SER A C 1
ATOM 853 O O . SER A 1 104 ? 12.588 3.737 -9.203 1.00 89.38 104 SER A O 1
ATOM 855 N N . CYS A 1 105 ? 13.536 1.704 -9.226 1.00 91.25 105 CYS A N 1
ATOM 856 C CA . CYS A 1 105 ? 14.668 2.034 -8.357 1.00 91.25 105 CYS A CA 1
ATOM 857 C C . CYS A 1 105 ? 15.856 2.646 -9.111 1.00 91.25 105 CYS A C 1
ATOM 859 O O . CYS A 1 105 ? 16.599 3.432 -8.524 1.00 91.25 105 CYS A O 1
ATOM 861 N N . ALA A 1 106 ? 16.032 2.328 -10.397 1.00 91.62 106 ALA A N 1
ATOM 862 C CA . ALA A 1 106 ? 17.101 2.870 -11.235 1.00 91.62 106 ALA A CA 1
ATOM 863 C C . ALA A 1 106 ? 17.221 4.408 -11.191 1.00 91.62 106 ALA A C 1
ATOM 865 O O . ALA A 1 106 ? 18.328 4.886 -10.944 1.00 91.62 106 ALA A O 1
ATOM 866 N N . PRO A 1 107 ? 16.147 5.213 -11.352 1.00 91.00 107 PRO A N 1
ATOM 867 C CA . PRO A 1 107 ? 16.274 6.669 -11.298 1.00 91.00 107 PRO A CA 1
ATOM 868 C C . PRO A 1 107 ? 16.720 7.169 -9.920 1.00 91.00 107 PRO A C 1
ATOM 870 O O . PRO A 1 107 ? 17.517 8.097 -9.847 1.00 91.00 107 PRO A O 1
ATOM 873 N N . PHE A 1 108 ? 16.276 6.541 -8.827 1.00 92.06 108 PHE A N 1
ATOM 874 C CA . PHE A 1 108 ? 16.719 6.919 -7.481 1.00 92.06 108 PHE A CA 1
ATOM 875 C C . PHE A 1 108 ? 18.200 6.622 -7.271 1.00 92.06 108 PHE A C 1
ATOM 877 O O . PHE A 1 108 ? 18.918 7.471 -6.754 1.00 92.06 108 PHE A O 1
ATOM 884 N N . LEU A 1 109 ? 18.671 5.452 -7.712 1.00 91.75 109 LEU A N 1
ATOM 885 C CA . LEU A 1 109 ? 20.091 5.103 -7.640 1.00 91.75 109 LEU A CA 1
ATOM 886 C C . LEU A 1 109 ? 20.948 6.059 -8.476 1.00 91.75 109 LEU A C 1
ATOM 888 O O . LEU A 1 109 ? 22.012 6.471 -8.024 1.00 91.75 109 LEU A O 1
ATOM 892 N N . LEU A 1 110 ? 20.465 6.460 -9.655 1.00 92.00 110 LEU A N 1
ATOM 893 C CA . LEU A 1 110 ? 21.143 7.453 -10.489 1.00 92.00 110 LEU A CA 1
ATOM 894 C C . LEU A 1 110 ? 21.202 8.825 -9.812 1.00 92.00 110 LEU A C 1
ATOM 896 O O . LEU A 1 110 ? 22.264 9.438 -9.792 1.00 92.00 110 LEU A O 1
ATOM 900 N N . ILE A 1 111 ? 20.101 9.291 -9.216 1.00 93.19 111 ILE A N 1
ATOM 901 C CA . ILE A 1 111 ? 20.075 10.566 -8.484 1.00 93.19 111 ILE A CA 1
ATOM 902 C C . ILE A 1 111 ? 21.033 10.522 -7.290 1.00 93.19 111 ILE A C 1
ATOM 904 O O . ILE A 1 111 ? 21.815 11.449 -7.108 1.00 93.19 111 ILE A O 1
ATOM 908 N N . VAL A 1 112 ? 21.012 9.444 -6.501 1.00 90.88 112 VAL A N 1
ATOM 909 C CA . VAL A 1 112 ? 21.923 9.276 -5.357 1.00 90.88 112 VAL A CA 1
ATOM 910 C C . VAL A 1 112 ? 23.377 9.258 -5.824 1.00 90.88 112 VAL A C 1
ATOM 912 O O . VAL A 1 112 ? 24.202 9.952 -5.242 1.00 90.88 112 VAL A O 1
ATOM 915 N N . SER A 1 113 ? 23.684 8.541 -6.908 1.00 90.88 113 SER A N 1
ATOM 916 C CA . SER A 1 113 ? 25.027 8.530 -7.492 1.00 90.88 113 SER A CA 1
ATOM 917 C C . SER A 1 113 ? 25.470 9.925 -7.934 1.00 90.88 113 SER A C 1
ATOM 919 O O . SER A 1 113 ? 26.599 10.307 -7.654 1.00 90.88 113 SER A O 1
ATOM 921 N N . LEU A 1 114 ? 24.599 10.692 -8.597 1.00 89.94 114 LEU A N 1
ATOM 922 C CA . LEU A 1 114 ? 24.909 12.058 -9.025 1.00 89.94 114 LEU A CA 1
ATOM 923 C C . LEU A 1 114 ? 25.141 12.989 -7.833 1.00 89.94 114 LEU A C 1
ATOM 925 O O . LEU A 1 114 ? 26.075 13.781 -7.862 1.00 89.94 114 LEU A O 1
ATOM 929 N N . LEU A 1 115 ? 24.331 12.876 -6.777 1.00 89.56 115 LEU A N 1
ATOM 930 C CA . LEU A 1 115 ? 24.524 13.653 -5.551 1.00 89.56 115 LEU A CA 1
ATOM 931 C C . LEU A 1 115 ? 25.858 13.318 -4.877 1.00 89.56 115 LEU A C 1
ATOM 933 O O . LEU A 1 115 ? 26.568 14.231 -4.472 1.00 89.56 115 LEU A O 1
ATOM 937 N N . CYS A 1 116 ? 26.236 12.038 -4.821 1.00 87.12 116 CYS A N 1
ATOM 938 C CA . CYS A 1 116 ? 27.548 11.635 -4.317 1.00 87.12 116 CYS A CA 1
ATOM 939 C C . CYS A 1 116 ? 28.695 12.205 -5.165 1.00 87.12 116 CYS A C 1
ATOM 941 O O . CYS A 1 116 ? 29.688 12.647 -4.600 1.00 87.12 116 CYS A O 1
ATOM 943 N N . CYS A 1 117 ? 28.554 12.247 -6.494 1.00 85.19 117 CYS A N 1
ATOM 944 C CA . CYS A 1 117 ? 29.563 12.847 -7.373 1.00 85.19 117 CYS A CA 1
ATOM 945 C C . CYS A 1 117 ? 29.674 14.373 -7.221 1.00 85.19 117 CYS A C 1
ATOM 947 O O . CYS A 1 117 ? 30.746 14.915 -7.453 1.00 85.19 117 CYS A O 1
ATOM 949 N N . LEU A 1 118 ? 28.593 15.066 -6.848 1.00 80.25 118 LEU A N 1
ATOM 950 C CA . LEU A 1 118 ? 28.600 16.520 -6.644 1.00 80.25 118 LEU A CA 1
ATOM 951 C C . LEU A 1 118 ? 29.158 16.933 -5.274 1.00 80.25 118 LEU A C 1
ATOM 953 O O . LEU A 1 118 ? 29.679 18.034 -5.144 1.00 80.25 118 LEU A O 1
ATOM 957 N N . SER A 1 119 ? 29.049 16.080 -4.251 1.00 70.62 119 SER A N 1
ATOM 958 C CA . SER A 1 119 ? 29.553 16.394 -2.905 1.00 70.62 119 SER A CA 1
ATOM 959 C C . SER A 1 119 ? 31.074 16.300 -2.768 1.00 70.62 119 SER A C 1
ATOM 961 O O . SER A 1 119 ? 31.619 16.929 -1.869 1.00 70.62 119 SER A O 1
ATOM 963 N N . ASP A 1 120 ? 31.757 15.560 -3.644 1.00 62.62 120 ASP A N 1
ATOM 964 C CA . ASP A 1 120 ? 33.221 15.401 -3.591 1.00 62.62 120 ASP A CA 1
ATOM 965 C C . ASP A 1 120 ? 33.983 16.633 -4.126 1.00 62.62 120 ASP A C 1
ATOM 967 O O . ASP A 1 120 ? 35.176 16.778 -3.880 1.00 62.62 120 ASP A O 1
ATOM 971 N N . GLU A 1 121 ? 33.314 17.555 -4.834 1.00 60.56 121 GLU A N 1
ATOM 972 C CA . GLU A 1 121 ? 33.956 18.763 -5.385 1.00 60.56 121 GLU A CA 1
ATOM 973 C C . GLU A 1 121 ? 33.934 19.982 -4.435 1.00 60.56 121 GLU A C 1
ATOM 975 O O . GLU A 1 121 ? 34.528 21.012 -4.752 1.00 60.56 121 GLU A O 1
ATOM 980 N N . GLU A 1 122 ? 33.294 19.904 -3.259 1.00 57.44 122 GLU A N 1
ATOM 981 C CA . GLU A 1 122 ? 33.203 21.041 -2.318 1.00 57.44 122 GLU A CA 1
ATOM 982 C C . GLU A 1 122 ? 34.334 21.122 -1.267 1.00 57.44 122 GLU A C 1
ATOM 984 O O . GLU A 1 122 ? 34.354 22.072 -0.474 1.00 57.44 122 GLU A O 1
ATOM 989 N N . ASP A 1 123 ? 35.303 20.197 -1.264 1.00 57.38 123 ASP A N 1
ATOM 990 C CA . ASP A 1 123 ? 36.387 20.170 -0.262 1.00 57.38 123 ASP A CA 1
ATOM 991 C C . ASP A 1 123 ? 37.663 20.959 -0.634 1.00 57.38 123 ASP A C 1
ATOM 993 O O . ASP A 1 123 ? 38.584 21.055 0.178 1.00 57.38 123 ASP A O 1
ATOM 997 N N . ASP A 1 124 ? 37.703 21.657 -1.774 1.00 56.31 124 ASP A N 1
ATOM 998 C CA . ASP A 1 124 ? 38.751 22.653 -2.064 1.00 56.31 124 ASP A CA 1
ATOM 999 C C . ASP A 1 124 ? 38.365 24.047 -1.527 1.00 56.31 124 ASP A C 1
ATOM 1001 O O . ASP A 1 124 ? 38.198 25.031 -2.255 1.00 56.31 124 ASP A O 1
ATOM 1005 N N . LYS A 1 125 ? 38.233 24.173 -0.200 1.00 53.78 125 LYS A N 1
ATOM 1006 C CA . LYS A 1 125 ? 38.253 25.498 0.444 1.00 53.78 125 LYS A CA 1
ATOM 1007 C C . LYS A 1 125 ? 39.705 25.955 0.621 1.00 53.78 125 LYS A C 1
ATOM 1009 O O . LYS A 1 125 ? 40.450 25.305 1.353 1.00 53.78 125 LYS A O 1
ATOM 1014 N N . PRO A 1 126 ? 40.126 27.103 0.049 1.00 47.62 126 PRO A N 1
ATOM 1015 C CA . PRO A 1 126 ? 41.464 27.628 0.276 1.00 47.62 126 PRO A CA 1
ATOM 1016 C C . PRO A 1 126 ? 41.660 27.939 1.763 1.00 47.62 126 PRO A C 1
ATOM 1018 O O . PRO A 1 126 ? 40.916 28.702 2.384 1.00 47.62 126 PRO A O 1
ATOM 1021 N N . GLN A 1 127 ? 42.701 27.332 2.319 1.00 48.66 127 GLN A N 1
ATOM 1022 C CA . GLN A 1 127 ? 43.185 27.416 3.692 1.00 48.66 127 GLN A CA 1
ATOM 1023 C C . GLN A 1 127 ? 43.741 28.819 4.016 1.00 48.66 127 GLN A C 1
ATOM 1025 O O . GLN A 1 127 ? 44.915 28.974 4.323 1.00 48.66 127 GLN A O 1
ATOM 1030 N N . TYR A 1 128 ? 42.919 29.869 3.911 1.00 52.47 128 TYR A N 1
ATOM 1031 C CA . TYR A 1 128 ? 43.342 31.264 4.127 1.00 52.47 128 TYR A CA 1
ATOM 1032 C C . TYR A 1 128 ? 42.593 31.992 5.251 1.00 52.47 128 TYR A C 1
ATOM 1034 O O . TYR A 1 128 ? 42.793 33.187 5.454 1.00 52.47 128 TYR A O 1
ATOM 1042 N N . SER A 1 129 ? 41.738 31.304 6.015 1.00 48.91 129 SER A N 1
ATOM 1043 C CA . SER A 1 129 ? 40.922 31.958 7.055 1.00 48.91 129 SER A CA 1
ATOM 1044 C C . SER A 1 129 ? 41.144 31.462 8.485 1.00 48.91 129 SER A C 1
ATOM 1046 O O . SER A 1 129 ? 40.571 32.046 9.401 1.00 48.91 129 SER A O 1
ATOM 1048 N N . GLN A 1 130 ? 41.990 30.453 8.728 1.00 48.78 130 GLN A N 1
ATOM 1049 C CA . GLN A 1 130 ? 42.262 29.999 10.104 1.00 48.78 130 GLN A CA 1
ATOM 1050 C C . GLN A 1 130 ? 43.305 30.848 10.851 1.00 48.78 130 GLN A C 1
ATOM 1052 O O . GLN A 1 130 ? 43.211 30.968 12.073 1.00 48.78 130 GLN A O 1
ATOM 1057 N N . ASP A 1 131 ? 44.204 31.548 10.152 1.00 50.91 131 ASP A N 1
ATOM 1058 C CA . ASP A 1 131 ? 45.201 32.408 10.813 1.00 50.91 131 ASP A CA 1
ATOM 1059 C C . ASP A 1 131 ? 44.640 33.769 11.265 1.00 50.91 131 ASP A C 1
ATOM 1061 O O . ASP A 1 131 ? 45.209 34.424 12.138 1.00 50.91 131 ASP A O 1
ATOM 1065 N N . ALA A 1 132 ? 43.481 34.191 10.745 1.00 50.38 132 ALA A N 1
ATOM 1066 C CA . ALA A 1 132 ? 42.882 35.480 11.100 1.00 50.38 132 ALA A CA 1
ATOM 1067 C C . ALA A 1 132 ? 42.110 35.468 12.437 1.00 50.38 132 ALA A C 1
ATOM 1069 O O . ALA A 1 132 ? 41.819 36.535 12.975 1.00 50.38 132 ALA A O 1
ATOM 1070 N N . GLN A 1 133 ? 41.792 34.299 13.011 1.00 50.09 133 GLN A N 1
ATOM 1071 C CA . GLN A 1 133 ? 41.039 34.210 14.275 1.00 50.09 133 GLN A CA 1
ATOM 1072 C C . GLN A 1 133 ? 41.875 33.800 15.500 1.00 50.09 133 GLN A C 1
ATOM 1074 O O . GLN A 1 133 ? 41.401 33.945 16.627 1.00 50.09 133 GLN A O 1
ATOM 1079 N N . GLN A 1 134 ? 43.138 33.385 15.341 1.00 50.56 134 GLN A N 1
ATOM 1080 C CA . GLN A 1 134 ? 43.985 32.999 16.485 1.00 50.56 134 GLN A CA 1
ATOM 1081 C C . GLN A 1 134 ? 44.688 34.163 17.210 1.00 50.56 134 GLN A C 1
ATOM 1083 O O . GLN A 1 134 ? 45.279 33.947 18.268 1.00 50.56 134 GLN A O 1
ATOM 1088 N N . GLN A 1 135 ? 44.586 35.414 16.743 1.00 52.88 135 GLN A N 1
ATOM 1089 C CA . GLN A 1 135 ? 45.205 36.556 17.441 1.00 52.88 135 GLN A CA 1
ATOM 1090 C C . GLN A 1 135 ? 44.334 37.234 18.515 1.00 52.88 135 GLN A C 1
ATOM 1092 O O . GLN A 1 135 ? 44.846 38.095 19.233 1.00 52.88 135 GLN A O 1
ATOM 1097 N N . GLN A 1 136 ? 43.068 36.838 18.714 1.00 52.69 136 GLN A N 1
ATOM 1098 C CA . GLN A 1 136 ? 42.170 37.532 19.658 1.00 52.69 136 GLN A CA 1
ATOM 1099 C C . GLN A 1 136 ? 41.779 36.746 20.921 1.00 52.69 136 GLN A C 1
ATOM 1101 O O . GLN A 1 136 ? 40.947 37.207 21.699 1.00 52.69 136 GLN A O 1
ATOM 1106 N N . GLN A 1 137 ? 42.425 35.612 21.202 1.00 50.38 137 GLN A N 1
ATOM 1107 C CA . GLN A 1 137 ? 42.257 34.895 22.473 1.00 50.38 137 GLN A CA 1
ATOM 1108 C C . GLN A 1 137 ? 43.609 34.593 23.126 1.00 50.38 137 GLN A C 1
ATOM 1110 O O . GLN A 1 137 ? 44.070 33.458 23.179 1.00 50.38 137 GLN A O 1
ATOM 1115 N N . ARG A 1 138 ? 44.252 35.629 23.682 1.00 42.28 138 ARG A N 1
ATOM 1116 C CA . ARG A 1 138 ? 45.233 35.432 24.761 1.00 42.28 138 ARG A CA 1
ATOM 1117 C C . ARG A 1 138 ? 44.474 35.243 26.083 1.00 42.28 138 ARG A C 1
ATOM 1119 O O . ARG A 1 138 ? 43.842 36.202 26.533 1.00 42.28 138 ARG A O 1
ATOM 1126 N N . PRO A 1 139 ? 44.553 34.081 26.751 1.00 47.44 139 PRO A N 1
ATOM 1127 C CA . PRO A 1 139 ? 44.008 33.925 28.093 1.00 47.44 139 PRO A CA 1
ATOM 1128 C C . PRO A 1 139 ? 44.845 34.734 29.094 1.00 47.44 139 PRO A C 1
ATOM 1130 O O . PRO A 1 139 ? 46.048 34.517 29.251 1.00 47.44 139 PRO A O 1
ATOM 1133 N N . ARG A 1 140 ? 44.207 35.687 29.785 1.00 49.78 140 ARG A N 1
ATOM 1134 C CA . ARG A 1 140 ? 44.751 36.261 31.022 1.00 49.78 140 ARG A CA 1
ATOM 1135 C C . ARG A 1 140 ? 44.641 35.206 32.127 1.00 49.78 140 ARG A C 1
ATOM 1137 O O . ARG A 1 140 ? 43.610 34.569 32.300 1.00 49.78 140 ARG A O 1
ATOM 1144 N N . SER A 1 141 ? 45.748 35.035 32.831 1.00 56.78 141 SER A N 1
ATOM 1145 C CA . SER A 1 141 ? 46.031 34.081 33.902 1.00 56.78 141 SER A CA 1
ATOM 1146 C C . SER A 1 141 ? 45.023 34.066 35.073 1.00 56.78 141 SER A C 1
ATOM 1148 O O . SER A 1 141 ? 44.370 35.076 35.347 1.00 56.78 141 SER A O 1
ATOM 1150 N N . PRO A 1 142 ? 44.928 32.943 35.819 1.00 48.91 142 PRO A N 1
ATOM 1151 C CA . PRO A 1 142 ? 43.968 32.770 36.907 1.00 48.91 142 PRO A CA 1
ATOM 1152 C C . PRO A 1 142 ? 44.459 33.425 38.210 1.00 48.91 142 PRO A C 1
ATOM 1154 O O . PRO A 1 142 ? 45.551 33.129 38.699 1.00 48.91 142 PRO A O 1
ATOM 1157 N N . LYS A 1 143 ? 43.634 34.281 38.827 1.00 47.75 143 LYS A N 1
ATOM 1158 C CA . LYS A 1 143 ? 43.851 34.776 40.198 1.00 47.75 143 LYS A CA 1
ATOM 1159 C C . LYS A 1 143 ? 43.009 33.980 41.202 1.00 47.75 143 LYS A C 1
ATOM 1161 O O . LYS A 1 143 ? 41.833 34.244 41.389 1.00 47.75 143 LYS A O 1
ATOM 1166 N N . LYS A 1 144 ? 43.684 33.010 41.827 1.00 44.25 144 LYS A N 1
ATOM 1167 C CA . LYS A 1 144 ? 43.701 32.672 43.265 1.00 44.25 144 LYS A CA 1
ATOM 1168 C C . LYS A 1 144 ? 42.385 32.863 44.052 1.00 44.25 144 LYS A C 1
ATOM 1170 O O . LYS A 1 144 ? 42.103 33.950 44.542 1.00 44.25 144 LYS A O 1
ATOM 1175 N N . ASN A 1 145 ? 41.678 31.755 44.286 1.00 42.88 145 ASN A N 1
ATOM 1176 C CA . ASN A 1 145 ? 40.659 31.634 45.331 1.00 42.88 145 ASN A CA 1
ATOM 1177 C C . ASN A 1 145 ? 41.309 31.752 46.718 1.00 42.88 145 ASN A C 1
ATOM 1179 O O . ASN A 1 145 ? 42.137 30.919 47.090 1.00 42.88 145 ASN A O 1
ATOM 1183 N N . SER A 1 146 ? 40.910 32.760 47.494 1.00 52.91 146 SER A N 1
ATOM 1184 C CA . SER A 1 146 ? 41.109 32.791 48.942 1.00 52.91 146 SER A CA 1
ATOM 1185 C C . SER A 1 146 ? 39.791 32.471 49.639 1.00 52.91 146 SER A C 1
ATOM 1187 O O . SER A 1 146 ? 38.828 33.228 49.571 1.00 52.91 146 SER A O 1
ATOM 1189 N N . VAL A 1 147 ? 39.806 31.324 50.305 1.00 50.66 147 VAL A N 1
ATOM 1190 C CA . VAL A 1 147 ? 38.917 30.877 51.377 1.00 50.66 147 VAL A CA 1
ATOM 1191 C C . VAL A 1 147 ? 38.622 32.005 52.371 1.00 50.66 147 VAL A C 1
ATOM 1193 O O . VAL A 1 147 ? 39.572 32.617 52.855 1.00 50.66 147 VAL A O 1
ATOM 1196 N N . ARG A 1 148 ? 37.354 32.186 52.770 1.00 48.47 148 ARG A N 1
ATOM 1197 C CA . ARG A 1 148 ? 36.987 32.341 54.190 1.00 48.47 148 ARG A CA 1
ATOM 1198 C C . ARG A 1 148 ? 35.490 32.132 54.421 1.00 48.47 148 ARG A C 1
ATOM 1200 O O . ARG A 1 148 ? 34.654 32.777 53.804 1.00 48.47 148 ARG A O 1
ATOM 1207 N N . ALA A 1 149 ? 35.208 31.205 55.327 1.00 51.41 149 ALA A N 1
ATOM 1208 C CA . ALA A 1 149 ? 33.920 30.966 55.948 1.00 51.41 149 ALA A CA 1
ATOM 1209 C C . ALA A 1 149 ? 33.633 32.007 57.043 1.00 51.41 149 ALA A C 1
ATOM 1211 O O . ALA A 1 149 ? 34.541 32.336 57.799 1.00 51.41 149 ALA A O 1
ATOM 1212 N N . GLU A 1 150 ? 32.377 32.437 57.150 1.00 48.28 150 GLU A N 1
ATOM 1213 C CA . GLU A 1 150 ? 31.684 32.922 58.361 1.00 48.28 150 GLU A CA 1
ATOM 1214 C C . GLU A 1 150 ? 30.200 33.044 57.956 1.00 48.28 150 GLU A C 1
ATOM 1216 O O . GLU A 1 150 ? 29.882 33.752 57.008 1.00 48.28 150 GLU A O 1
ATOM 1221 N N . LYS A 1 151 ? 29.313 32.118 58.350 1.00 48.81 151 LYS A N 1
ATOM 1222 C CA . LYS A 1 151 ? 28.456 32.187 59.552 1.00 48.81 151 LYS A CA 1
ATOM 1223 C C . LYS A 1 151 ? 27.980 33.604 59.877 1.00 48.81 151 LYS A C 1
ATOM 1225 O O . LYS A 1 151 ? 28.806 34.409 60.278 1.00 48.81 151 LYS A O 1
ATOM 1230 N N . LEU A 1 152 ? 26.666 33.822 59.826 1.00 45.56 152 LEU A N 1
ATOM 1231 C CA . LEU A 1 152 ? 25.854 34.333 60.940 1.00 45.56 152 LEU A CA 1
ATOM 1232 C C . LEU A 1 152 ? 24.375 34.373 60.515 1.00 45.56 152 LEU A C 1
ATOM 1234 O O . LEU A 1 152 ? 24.059 34.983 59.500 1.00 45.56 152 LEU A O 1
ATOM 1238 N N . ASP A 1 153 ? 23.579 33.626 61.288 1.00 46.72 153 ASP A N 1
ATOM 1239 C CA . ASP A 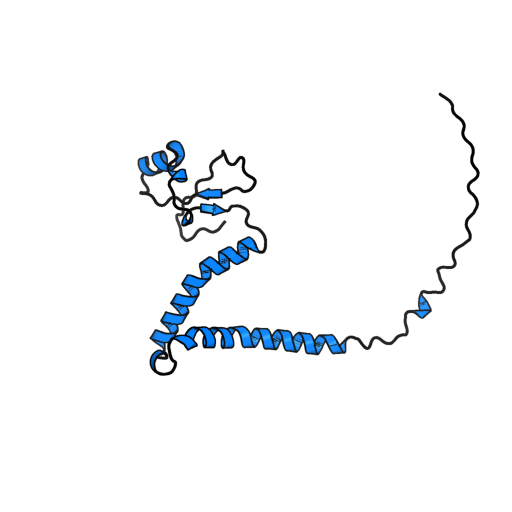1 153 ? 22.160 33.766 61.670 1.00 46.72 153 ASP A CA 1
ATOM 1240 C C . ASP A 1 153 ? 21.104 34.256 60.663 1.00 46.72 153 ASP A C 1
ATOM 1242 O O . ASP A 1 153 ? 21.147 35.424 60.218 1.00 46.72 153 ASP A O 1
#

pLDDT: mean 72.87, std 15.21, range [42.28, 93.19]

Foldseek 3Di:
DDDPDPPWDWDWDPPCPDPWTKIFTQDDDPDPVSVCCVHVVVVSVVDDPVRIDTPPDDDPRVVVVVCVVCVVVVVVVLVVVCVVVVVCVPDPPVCSVVVVVCVVCVVVVVVVVVVVVVVVPPPPDPPPPPVVPVPPDDDDDDDDDDDDDDDDD

Radius of gyration: 32.02 Å; chains: 1; bounding box: 76×53×85 Å

Organism: NCBI:txid182087

Secondary structure (DSSP, 8-state):
---SSSS--EE--TT--SSS-EEEE--S-SSHHHHHHHHTSSGGGGS-GGGEEETT--THHHHHHHHHHHHHHHHHHHHHHHHHTTGGGTS-GGGHHHHHHHHHHHHHHHHHHHHHHHHTTS----S-SSTTTTTS-PPPPP-----------

=== Feature glossary ===
Each block in this record encodes a different view of the same protein. In brief:

Predicted aligned error. PAE(i, j) answers: if I align the predicted and true structures on residue i, how far off (in Å) do I expect residue j to be? A block-diagonal PAE matrix with low values on the blocks and high values off-diagonal is the signature of a multi-domain protein with confidently predicted domains but uncertain inter-domain orientation.

Contact-map, Ramachandran, and PAE plots. Plot images: a contact map (which residues are close in 3D, as an N×N binary image), a Ramachandran scatter (backbone torsion angles, revealing secondary-structure composition at a glance), and — for AlphaFold structures — a PAE heatmap (pairwise prediction confidence).

Backbone torsions (φ/ψ). φ (phi) and ψ (psi) are the two rotatable backbone dihedrals per residue: φ is the C(i-1)–N–Cα–C torsion, ψ is the N–Cα–C–N(i+1) torsion, both in degrees on (−180°, 180°]. α-helical residues cluster near (−60°, −45°); β-strand residues near (−120°, +130°). A Ramachandran plot is simply a scatter of (φ, ψ) for every residue.

Foldseek 3Di. A 3Di character summarizes, for each residue, the relative orientation of the Cα frame of its nearest spatial neighbor. Because it encodes fold topology rather than chemistry, 3Di alignments detect remote structural similarity that sequence alignment misses.

Radius of gyration, Cα contacts, bounding box. Three whole-structure scalars: the radius of gyration (RMS distance of Cα from centroid, in Å), the count of Cα–Cα contacts (pairs closer than 8 Å and separated by more than four residues in sequence — i.e. tertiary, not local, contacts), and the bounding-box dimensions. Together they distinguish compact globular folds from extended fibres or disordered chains.

Sequence. Sequence gives the chain of amino acids in standard one-letter code (A=alanine, C=cysteine, …, Y=tyrosine), read N→C. It is the only feature that is directly encoded by the gene; all structural features are derived from the folded form of this sequence.

mmCIF coordinates. Atomic coordinates in PDBx/mmCIF format — the same representation the Protein Data Bank distributes. Each line of the _atom_site loop places one backbone atom in Cartesian space (units: ångströms, origin: arbitrary).

Secondary structure (3-state, P-SEA). Three-state secondary structure (P-SEA) collapses the eight DSSP classes into helix (a), strand (b), and coil (c). P-SEA assigns these from Cα geometry alone — distances and angles — without requiring backbone oxygens, so it works on any Cα trace.

InterPro / GO / CATH / organism. Functional annotations link the protein to curated databases. InterPro entries identify conserved domains and families by matching the sequence against member-database signatures (Pfam, PROSITE, CDD, …). Gene Ontology (GO) terms describe molecular function, biological process, and cellular component in a controlled vocabulary. CATH places the structure in a hierarchical fold classification (Class/Architecture/Topology/Homologous-superfamily). The organism is the source species.

B-factor. B-factor (Debye–Waller factor) reflects atomic displacement in the crystal lattice. It is an experimental observable (units Å²), not a prediction; low values mean the atom is pinned down, high values mean it moves or is heterogeneous across the crystal.

Rendered structure images. Structure images are PyMOL renders from six orthogonal camera directions. Cartoon representation draws helices as coils and strands as arrows; sticks shows the backbone as bonds; surface shows the solvent-excluded envelope. Rainbow coloring maps sequence position to hue (blue→red, N→C); chain coloring assigns a distinct color per polypeptide.

Solvent-accessible surface area. Solvent-accessible surface area (SASA) is the area in Å² traced out by the centre of a 1.4 Å probe sphere (a water molecule) rolled over the protein's van der Waals surface (Shrake–Rupley / Lee–Richards construction). Buried residues have near-zero SASA; fully exposed residues can exceed 200 Å². The total SASA scales roughly with the number of surface residues.

Secondary structure (8-state, DSSP). The SS8 string is DSSP's per-residue secondary-structure call. α-helix (H) means an i→i+4 H-bond ladder; β-strand (E) means the residue participates in a β-sheet; 3₁₀ (G) and π (I) are tighter and wider helices; T/S are turns/bends; '-' is loop.

pLDDT. For AlphaFold models, the B-factor field carries pLDDT — the model's own estimate of local accuracy on a 0–100 scale. Regions with pLDDT<50 should be treated as essentially unmodeled; they often correspond to intrinsically disordered segments.

Nearest PDB structures. Nearest PDB neighbors are the top structural matches found by Foldseek when searching this structure against the entire Protein Data Bank. Each hit reports a TM-score (0 to 1; >0.5 almost always implies the same fold) and an E-value. These are *structural* homologs — they may share no detectable sequence similarity.